Protein AF-A0A5N6E8D0-F1 (afdb_monomer_lite)

Foldseek 3Di:
DDPVVVVVVVVLVDAAAAADDDDPDWDADPQAQEEEEEFEAPPDDAQADDRHHYHPSVCVCVVVVNYTYHYDHDHCVVQVPPDDDVVRDPLVVLLVVVLVVQCVRQVPDPDLQRAYEYEYEDCRLSNLVNNLVVLCVDPRSSSNCCLARYKYWYWYDDPVDTDIDIDHSHDPPPPDD

Radius of gyration: 16.24 Å; chains: 1; bounding box: 40×32×50 Å

Sequence (177 aa):
MDLSVTKITRFLRRLRPRARNHLENPYNPESATIDFVFVHAERNAPWIAPYAQEPWPNKLPAVFPTARILIFEYNAEVEDKRGISEQTFDDHTHARELLDFLSVYRKSDAMNKRPITFICHGLGKLVCYMALTMSTQRRELYLHDLWSTSTITSYCRTSDSITTETWLFAPPVLRTS

Organism: NCBI:txid986946

InterPro domains:
  IPR052374 SERAC1 [PTHR48182] (12-140)

Structure (mmCIF, N/CA/C/O backbone):
data_AF-A0A5N6E8D0-F1
#
_entry.id   AF-A0A5N6E8D0-F1
#
loop_
_atom_site.group_PDB
_atom_site.id
_atom_site.type_symbol
_atom_site.label_atom_id
_atom_site.label_alt_id
_atom_site.label_comp_id
_atom_site.label_asym_id
_atom_site.label_entity_id
_atom_site.label_seq_id
_atom_site.pdbx_PDB_ins_code
_atom_site.Cartn_x
_atom_site.Cartn_y
_atom_site.Cartn_z
_atom_site.occupancy
_atom_site.B_iso_or_equiv
_atom_site.auth_seq_id
_atom_site.auth_comp_id
_atom_site.auth_asym_id
_atom_site.auth_atom_id
_atom_site.pdbx_PDB_model_num
ATOM 1 N N . MET A 1 1 ? -0.015 -18.960 8.598 1.00 39.72 1 MET A N 1
ATOM 2 C CA . MET A 1 1 ? -0.301 -18.739 7.163 1.00 39.72 1 MET A CA 1
ATOM 3 C C . MET A 1 1 ? -1.640 -18.041 7.056 1.00 39.72 1 MET A C 1
ATOM 5 O O . MET A 1 1 ? -2.627 -18.594 7.524 1.00 39.72 1 MET A O 1
ATOM 9 N N . ASP A 1 2 ? -1.658 -16.822 6.523 1.00 48.50 2 ASP A N 1
ATOM 10 C CA . ASP A 1 2 ? -2.880 -16.035 6.361 1.00 48.50 2 ASP A CA 1
ATOM 11 C C . ASP A 1 2 ? -3.749 -16.615 5.224 1.00 48.50 2 ASP A C 1
ATOM 13 O O . ASP A 1 2 ? -3.280 -16.910 4.116 1.00 48.50 2 ASP A O 1
ATOM 17 N N . LEU A 1 3 ? -5.033 -16.812 5.524 1.00 43.94 3 LEU A N 1
ATOM 18 C CA . LEU A 1 3 ? -6.058 -17.272 4.589 1.00 43.94 3 LEU A CA 1
ATOM 19 C C . LEU A 1 3 ? -6.237 -16.295 3.415 1.00 43.94 3 LEU A C 1
ATOM 21 O O . LEU A 1 3 ? -6.656 -16.732 2.342 1.00 43.94 3 LEU A O 1
ATOM 25 N N . SER A 1 4 ? -5.902 -15.011 3.592 1.00 54.81 4 SER A N 1
ATOM 26 C CA . SER A 1 4 ? -5.959 -13.984 2.546 1.00 54.81 4 SER A CA 1
ATOM 27 C C . SER A 1 4 ? -4.912 -14.236 1.450 1.00 54.81 4 SER A C 1
ATOM 29 O O . SER A 1 4 ? -5.267 -14.418 0.284 1.00 54.81 4 SER A O 1
ATOM 31 N N . VAL A 1 5 ? -3.644 -14.398 1.838 1.00 51.25 5 VAL A N 1
ATOM 32 C CA . VAL A 1 5 ? -2.500 -14.605 0.938 1.00 51.25 5 VAL A CA 1
ATOM 33 C C . VAL A 1 5 ? -2.674 -15.893 0.141 1.00 51.25 5 VAL A C 1
ATOM 35 O O . VAL A 1 5 ? -2.571 -15.897 -1.081 1.00 51.25 5 VAL A O 1
ATOM 38 N N . THR A 1 6 ? -3.061 -16.984 0.807 1.00 53.84 6 THR A N 1
ATOM 39 C CA . THR A 1 6 ? -3.253 -18.285 0.144 1.00 53.84 6 THR A CA 1
ATOM 40 C C . THR A 1 6 ? -4.412 -18.259 -0.862 1.00 53.84 6 THR A C 1
ATOM 42 O O . THR A 1 6 ? -4.349 -18.905 -1.913 1.00 53.84 6 THR A O 1
ATOM 45 N N . LYS A 1 7 ? -5.494 -17.524 -0.561 1.00 59.56 7 LYS A N 1
ATOM 46 C CA . LYS A 1 7 ? -6.620 -17.330 -1.489 1.00 59.56 7 LYS A CA 1
ATOM 47 C C . LYS A 1 7 ? -6.210 -16.493 -2.695 1.00 59.56 7 LYS A C 1
ATOM 49 O O . LYS A 1 7 ? -6.568 -16.875 -3.807 1.00 59.56 7 LYS A O 1
ATOM 54 N N . ILE A 1 8 ? -5.426 -15.434 -2.484 1.00 50.69 8 ILE A N 1
ATOM 55 C CA . ILE A 1 8 ? -4.856 -14.612 -3.555 1.00 50.69 8 ILE A CA 1
ATOM 56 C C . ILE A 1 8 ? -4.014 -15.506 -4.463 1.00 50.69 8 ILE A C 1
ATOM 58 O O . ILE A 1 8 ? -4.392 -15.694 -5.615 1.00 50.69 8 ILE A O 1
ATOM 62 N N . THR A 1 9 ? -2.987 -16.188 -3.947 1.00 50.28 9 THR A N 1
ATOM 63 C CA . THR A 1 9 ? -2.103 -17.058 -4.748 1.00 50.28 9 THR A CA 1
ATOM 64 C C . THR A 1 9 ? -2.874 -18.120 -5.541 1.00 50.28 9 THR A C 1
ATOM 66 O O . THR A 1 9 ? -2.567 -18.393 -6.702 1.00 50.28 9 THR A O 1
ATOM 69 N N . ARG A 1 10 ? -3.920 -18.711 -4.947 1.00 55.44 10 ARG A N 1
ATOM 70 C CA . ARG A 1 10 ? -4.757 -19.723 -5.612 1.00 55.44 10 ARG A CA 1
ATOM 71 C C . ARG A 1 10 ? -5.665 -19.125 -6.695 1.00 55.44 10 ARG A C 1
ATOM 73 O O . ARG A 1 10 ? -5.897 -19.785 -7.707 1.00 55.44 10 ARG A O 1
ATOM 80 N N . PHE A 1 11 ? -6.155 -17.901 -6.505 1.00 52.69 11 PHE A N 1
ATOM 81 C CA . PHE A 1 11 ? -6.890 -17.140 -7.518 1.00 52.69 11 PHE A CA 1
ATOM 82 C C . PHE A 1 11 ? -5.988 -16.768 -8.706 1.00 52.69 11 PHE A C 1
ATOM 84 O O . PHE A 1 11 ? -6.391 -16.963 -9.854 1.00 52.69 11 PHE A O 1
ATOM 91 N N . LEU A 1 12 ? -4.735 -16.366 -8.446 1.00 50.75 12 LEU A N 1
ATOM 92 C CA . LEU A 1 12 ? -3.757 -16.008 -9.486 1.00 50.75 12 LEU A CA 1
ATOM 93 C C . LEU A 1 12 ? -3.510 -17.143 -10.496 1.00 50.75 12 LEU A C 1
ATOM 95 O O . LEU A 1 12 ? -3.319 -16.883 -11.681 1.00 50.75 12 LEU A O 1
ATOM 99 N N . ARG A 1 13 ? -3.580 -18.413 -10.066 1.00 49.91 13 ARG A N 1
ATOM 100 C CA . ARG A 1 13 ? -3.360 -19.589 -10.935 1.00 49.91 13 ARG A CA 1
ATOM 101 C C . ARG A 1 13 ? -4.458 -19.860 -11.974 1.00 49.91 13 ARG A C 1
ATOM 103 O O . ARG A 1 13 ? -4.271 -20.757 -12.792 1.00 49.91 13 ARG A O 1
ATOM 110 N N . ARG A 1 14 ? -5.614 -19.182 -11.928 1.00 49.38 14 ARG A N 1
ATOM 111 C CA . ARG A 1 14 ? -6.826 -19.592 -12.675 1.00 49.38 14 ARG A CA 1
ATOM 112 C C . ARG A 1 14 ? -7.225 -18.701 -13.865 1.00 49.38 14 ARG A C 1
ATOM 114 O O . ARG A 1 14 ? -8.228 -19.002 -14.507 1.00 49.38 14 ARG A O 1
ATOM 121 N N . LEU A 1 15 ? -6.498 -17.632 -14.190 1.00 44.78 15 LEU A N 1
ATOM 122 C CA . LEU A 1 15 ? -6.951 -16.619 -15.166 1.00 44.78 15 LEU A CA 1
ATOM 123 C C . LEU A 1 15 ? -6.484 -16.906 -16.626 1.00 44.78 15 LEU A C 1
ATOM 125 O O . LEU A 1 15 ? -5.350 -17.322 -16.834 1.00 44.78 15 LEU A O 1
ATOM 129 N N . ARG A 1 16 ? -7.375 -16.700 -17.626 1.00 33.69 16 ARG A N 1
ATOM 130 C CA . ARG A 1 16 ? -7.225 -16.907 -19.108 1.00 33.69 16 ARG A CA 1
ATOM 131 C C . ARG A 1 16 ? -7.531 -15.607 -19.940 1.00 33.69 16 ARG A C 1
ATOM 133 O O . ARG A 1 16 ? -8.109 -14.709 -19.323 1.00 33.69 16 ARG A O 1
ATOM 140 N N . PRO A 1 17 ? -7.194 -15.481 -21.275 1.00 27.56 17 PRO A N 1
ATOM 141 C CA . PRO A 1 17 ? -6.825 -14.206 -21.991 1.00 27.56 17 PRO A CA 1
ATOM 142 C C . PRO A 1 17 ? -7.805 -13.574 -23.027 1.00 27.56 17 PRO A C 1
ATOM 144 O O . PRO A 1 17 ? -8.443 -14.334 -23.747 1.00 27.56 17 PRO A O 1
ATOM 147 N N . ARG A 1 18 ? -7.867 -12.210 -23.094 1.00 30.78 18 ARG A N 1
ATOM 148 C CA . ARG A 1 18 ? -8.437 -11.218 -24.087 1.00 30.78 18 ARG A CA 1
ATOM 149 C C . ARG A 1 18 ? -8.543 -9.720 -23.607 1.00 30.78 18 ARG A C 1
ATOM 151 O O . ARG A 1 18 ? -9.227 -9.416 -22.658 1.00 30.78 18 ARG A O 1
ATOM 158 N N . ALA A 1 19 ? -7.938 -8.784 -24.333 1.00 30.45 19 ALA A N 1
ATOM 159 C CA . ALA A 1 19 ? -7.541 -7.392 -24.004 1.00 30.45 19 ALA A CA 1
ATOM 160 C C . ALA A 1 19 ? -8.446 -6.312 -23.307 1.00 30.45 19 ALA A C 1
ATOM 162 O O . ALA A 1 19 ? -9.647 -6.240 -23.534 1.00 30.45 19 ALA A O 1
ATOM 163 N N . ARG A 1 20 ? -7.693 -5.352 -22.700 1.00 32.94 20 ARG A N 1
ATOM 164 C CA . ARG A 1 20 ? -7.770 -3.855 -22.575 1.00 32.94 20 ARG A CA 1
ATOM 165 C C . ARG A 1 20 ? -8.835 -3.175 -21.686 1.00 32.94 20 ARG A C 1
ATOM 167 O O . ARG A 1 20 ? -10.015 -3.277 -21.968 1.00 32.94 20 ARG A O 1
ATOM 174 N N . ASN A 1 21 ? -8.357 -2.383 -20.702 1.00 35.28 21 ASN A N 1
ATOM 175 C CA . ASN A 1 21 ? -8.737 -0.977 -20.406 1.00 35.28 21 ASN A CA 1
ATOM 176 C C . ASN A 1 21 ? -7.910 -0.401 -19.230 1.00 35.28 21 ASN A C 1
ATOM 178 O O . ASN A 1 21 ? -7.677 -1.110 -18.258 1.00 35.28 21 ASN A O 1
ATOM 182 N N . HIS A 1 22 ? -7.486 0.868 -19.316 1.00 38.50 22 HIS A N 1
ATOM 183 C CA . HIS A 1 22 ? -7.033 1.679 -18.170 1.00 38.50 22 HIS A CA 1
ATOM 184 C C . HIS A 1 22 ? -8.246 1.895 -17.247 1.00 38.50 22 HIS A C 1
ATOM 186 O O . HIS A 1 22 ? -9.336 2.179 -17.741 1.00 38.50 22 HIS A O 1
ATOM 192 N N . LEU A 1 23 ? -8.105 1.714 -15.933 1.00 49.22 23 LEU A N 1
ATOM 193 C CA . LEU A 1 23 ? -9.205 1.951 -14.993 1.00 49.22 23 LEU A CA 1
ATOM 194 C C . LEU A 1 23 ? -9.312 3.444 -14.673 1.00 49.22 23 LEU A C 1
ATOM 196 O O . LEU A 1 23 ? -8.484 3.969 -13.940 1.00 49.22 23 LEU A O 1
ATOM 200 N N . GLU A 1 24 ? -10.349 4.104 -15.186 1.00 46.38 24 GLU A N 1
ATOM 201 C CA . GLU A 1 24 ? -10.628 5.530 -14.942 1.00 46.38 24 GLU A CA 1
ATOM 202 C C . GLU A 1 24 ? -11.269 5.834 -13.573 1.00 46.38 24 GLU A C 1
ATOM 204 O O . GLU A 1 24 ? -11.608 6.980 -13.297 1.00 46.38 24 GLU A O 1
ATOM 209 N N . ASN A 1 25 ? -11.438 4.859 -12.673 1.00 55.31 25 ASN A N 1
ATOM 210 C CA . ASN A 1 25 ? -11.911 5.155 -11.317 1.00 55.31 25 ASN A CA 1
ATOM 211 C C . ASN A 1 25 ? -11.501 4.049 -10.327 1.00 55.31 25 ASN A C 1
ATOM 213 O O . ASN A 1 25 ? -11.783 2.875 -10.600 1.00 55.31 25 ASN A O 1
ATOM 217 N N . PRO A 1 26 ? -10.856 4.364 -9.186 1.00 67.94 26 PRO A N 1
ATOM 218 C CA . PRO A 1 26 ? -10.601 3.374 -8.145 1.00 67.94 26 PRO A CA 1
ATOM 219 C C . PRO A 1 26 ? -11.914 2.786 -7.613 1.00 67.94 26 PRO A C 1
ATOM 221 O O . PRO A 1 26 ? -12.861 3.507 -7.297 1.00 67.94 26 PRO A O 1
ATOM 224 N N . TYR A 1 27 ? -11.975 1.460 -7.480 1.00 81.81 27 TYR A N 1
ATOM 225 C CA . TYR A 1 27 ? -13.124 0.795 -6.866 1.00 81.81 27 TYR A CA 1
ATOM 226 C C . TYR A 1 27 ? -13.082 1.028 -5.352 1.00 81.81 27 TYR A C 1
ATOM 228 O O . TYR A 1 27 ? -12.202 0.509 -4.670 1.00 81.81 27 TYR A O 1
ATOM 236 N N . ASN A 1 28 ? -14.006 1.828 -4.820 1.00 82.88 28 ASN A N 1
ATOM 237 C CA . ASN A 1 28 ? -14.008 2.259 -3.420 1.00 82.88 28 ASN A CA 1
ATOM 238 C C . ASN A 1 28 ? -15.403 2.094 -2.786 1.00 82.88 28 ASN A C 1
ATOM 240 O O . ASN A 1 28 ? -16.182 3.048 -2.776 1.00 82.88 28 ASN A O 1
ATOM 244 N N . PRO A 1 29 ? -15.756 0.89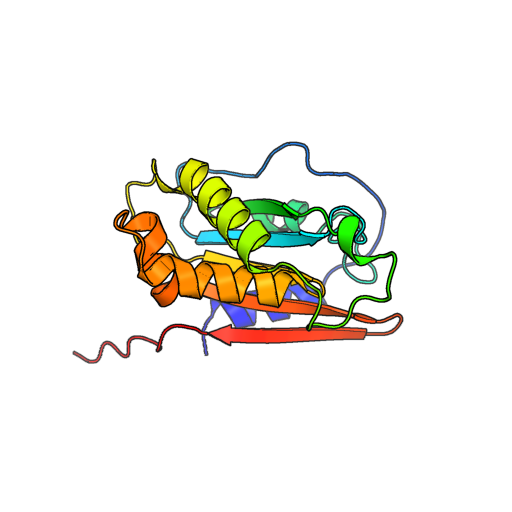5 -2.292 1.00 84.25 29 PRO A N 1
ATOM 245 C CA . PRO A 1 29 ? -17.025 0.685 -1.602 1.00 84.25 29 PRO A CA 1
ATOM 246 C C . PRO A 1 29 ? -17.005 1.321 -0.201 1.00 84.25 29 PRO A C 1
ATOM 248 O O . PRO A 1 29 ? -16.010 1.220 0.512 1.00 84.25 29 PRO A O 1
ATOM 251 N N . GLU A 1 30 ? -18.124 1.898 0.248 1.00 81.25 30 GLU A N 1
ATOM 252 C CA . GLU A 1 30 ? -18.245 2.468 1.608 1.00 81.25 30 GLU A CA 1
ATOM 253 C C . GLU A 1 30 ? -17.975 1.427 2.707 1.00 81.25 30 GLU A C 1
ATOM 255 O O . GLU A 1 30 ? -17.392 1.723 3.748 1.00 81.25 30 GLU A O 1
ATOM 260 N N . SER A 1 31 ? -18.340 0.171 2.446 1.00 83.50 31 SER A N 1
ATOM 261 C CA . SER A 1 31 ? -18.117 -0.967 3.337 1.00 83.50 31 SER A CA 1
ATOM 262 C C . SER A 1 31 ? -16.723 -1.591 3.185 1.00 83.50 31 SER A C 1
ATOM 264 O O . SER A 1 31 ? -16.568 -2.795 3.407 1.00 83.50 31 SER A O 1
ATOM 266 N N . ALA A 1 32 ? -15.716 -0.831 2.741 1.00 87.56 32 ALA A N 1
ATOM 267 C CA . ALA A 1 32 ? -14.382 -1.367 2.507 1.00 87.56 32 ALA A CA 1
ATOM 268 C C . ALA A 1 32 ? -13.759 -1.940 3.796 1.00 87.56 32 ALA A C 1
ATOM 270 O O . ALA A 1 32 ? -13.686 -1.280 4.837 1.00 87.56 32 ALA A O 1
ATOM 271 N N . THR A 1 33 ? -13.262 -3.175 3.717 1.00 89.94 33 THR A N 1
ATOM 272 C CA . THR A 1 33 ? -12.629 -3.907 4.829 1.00 89.94 33 THR A CA 1
ATOM 273 C C . THR A 1 33 ? -11.133 -4.134 4.625 1.00 89.94 33 THR A C 1
ATOM 275 O O . THR A 1 33 ? -10.444 -4.505 5.571 1.00 89.94 33 THR A O 1
ATOM 278 N N . ILE A 1 34 ? -10.624 -3.933 3.409 1.00 90.12 34 ILE A N 1
ATOM 279 C CA . ILE A 1 34 ? -9.209 -4.067 3.0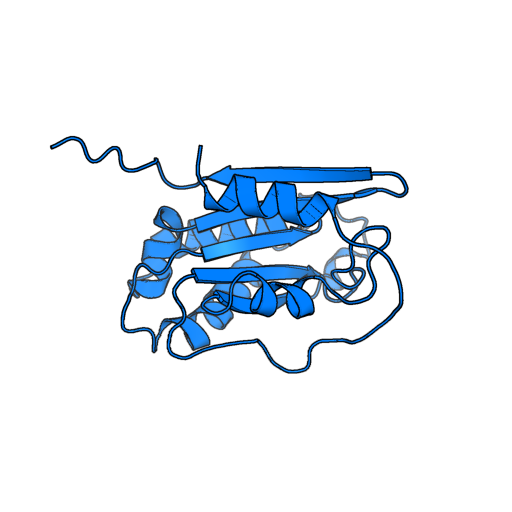42 1.00 90.12 34 ILE A CA 1
ATOM 280 C C . ILE A 1 34 ? -8.894 -3.138 1.868 1.00 90.12 34 ILE A C 1
ATOM 282 O O . ILE A 1 34 ? -9.749 -2.938 1.007 1.00 90.12 34 ILE A O 1
ATOM 286 N N . ASP A 1 35 ? -7.675 -2.607 1.826 1.00 91.50 35 ASP A N 1
ATOM 287 C CA . ASP A 1 35 ? -7.162 -1.854 0.682 1.00 91.50 35 ASP A CA 1
ATOM 288 C C . ASP A 1 35 ? -6.181 -2.710 -0.130 1.00 91.50 35 ASP A C 1
ATOM 290 O O . ASP A 1 35 ? -5.211 -3.239 0.415 1.00 91.50 35 ASP A O 1
ATOM 294 N N . PHE A 1 36 ? -6.391 -2.808 -1.440 1.00 91.88 36 PHE A N 1
ATOM 295 C CA . PHE A 1 36 ? -5.386 -3.250 -2.404 1.00 91.88 36 PHE A CA 1
ATOM 296 C C . PHE A 1 36 ? -4.854 -2.032 -3.147 1.00 91.88 36 PHE A C 1
ATOM 298 O O . PHE A 1 36 ? -5.616 -1.332 -3.812 1.00 91.88 36 PHE A O 1
ATOM 305 N N . VAL A 1 37 ? -3.551 -1.783 -3.036 1.00 91.62 37 VAL A N 1
ATOM 306 C CA . VAL A 1 37 ? -2.906 -0.617 -3.647 1.00 91.62 37 VAL A CA 1
ATOM 307 C C . VAL A 1 37 ? -1.861 -1.088 -4.636 1.00 91.62 37 VAL A C 1
ATOM 309 O O . VAL A 1 37 ? -0.831 -1.647 -4.267 1.00 91.62 37 VAL A O 1
ATOM 312 N N . PHE A 1 38 ? -2.150 -0.883 -5.909 1.00 89.88 38 PHE A N 1
ATOM 313 C CA . PHE A 1 38 ? -1.258 -1.205 -7.005 1.00 89.88 38 PHE A CA 1
ATOM 314 C C . PHE A 1 38 ? -0.259 -0.067 -7.199 1.00 89.88 38 PHE A C 1
ATOM 316 O O . PHE A 1 38 ? -0.676 1.073 -7.361 1.00 89.88 38 PHE A O 1
ATOM 323 N N . VAL A 1 39 ? 1.041 -0.364 -7.174 1.00 88.62 39 VAL A N 1
ATOM 324 C CA . VAL A 1 39 ? 2.118 0.640 -7.232 1.00 88.62 39 VAL A CA 1
ATOM 325 C C . VAL A 1 39 ? 3.085 0.328 -8.372 1.00 88.62 39 VAL A C 1
ATOM 327 O O . VAL A 1 39 ? 3.764 -0.705 -8.351 1.00 88.62 39 VAL A O 1
ATOM 330 N N . HIS A 1 40 ? 3.159 1.201 -9.377 1.00 84.38 40 HIS A N 1
ATOM 331 C CA . HIS A 1 40 ? 4.076 1.043 -10.511 1.00 84.38 40 HIS A CA 1
ATOM 332 C C . HIS A 1 40 ? 4.477 2.374 -11.143 1.00 84.38 40 HIS A C 1
ATOM 334 O O . HIS A 1 40 ? 3.800 3.379 -10.982 1.00 84.38 40 HIS A O 1
ATOM 340 N N . ALA A 1 41 ? 5.567 2.357 -11.909 1.00 79.69 41 ALA A N 1
ATOM 341 C CA . ALA A 1 41 ? 5.908 3.475 -12.775 1.00 79.69 41 ALA A CA 1
ATOM 342 C C . ALA A 1 41 ? 4.867 3.643 -13.899 1.00 79.69 41 ALA A C 1
ATOM 344 O O . ALA A 1 41 ? 4.417 2.640 -14.463 1.00 79.69 41 ALA A O 1
ATOM 345 N N . GLU A 1 42 ? 4.556 4.883 -14.277 1.00 70.75 42 GLU A N 1
ATOM 346 C CA . GLU A 1 42 ? 3.582 5.255 -15.326 1.00 70.75 42 GLU A CA 1
ATOM 347 C C . GLU A 1 42 ? 3.838 4.546 -16.672 1.00 70.75 42 GLU A C 1
ATOM 349 O O . GLU A 1 42 ? 2.918 4.159 -17.385 1.00 70.75 42 GLU A O 1
ATOM 354 N N . ARG A 1 43 ? 5.109 4.284 -16.998 1.00 66.56 43 ARG A N 1
ATOM 355 C CA . ARG A 1 43 ? 5.523 3.615 -18.246 1.00 66.56 43 ARG A CA 1
ATOM 356 C C . ARG A 1 43 ? 5.521 2.084 -18.184 1.00 66.56 43 ARG A C 1
ATOM 358 O O . ARG A 1 43 ? 5.835 1.432 -19.182 1.00 66.56 43 ARG A O 1
ATOM 365 N N . ASN A 1 44 ? 5.219 1.487 -17.032 1.00 64.25 44 ASN A N 1
ATOM 366 C CA . ASN A 1 44 ? 5.156 0.033 -16.926 1.00 64.25 44 ASN A CA 1
ATOM 367 C C . ASN A 1 44 ? 3.933 -0.521 -17.657 1.00 64.25 44 ASN A C 1
ATOM 369 O O . ASN A 1 44 ? 2.899 0.129 -17.788 1.00 64.25 44 ASN A O 1
ATOM 373 N N . ALA A 1 45 ? 4.052 -1.772 -18.108 1.00 62.00 45 ALA A N 1
ATOM 374 C CA . A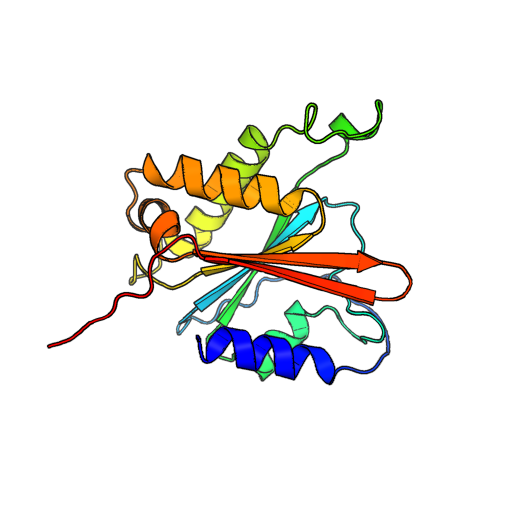LA A 1 45 ? 2.926 -2.483 -18.689 1.00 62.00 45 ALA A CA 1
ATOM 375 C C . ALA A 1 45 ? 1.726 -2.473 -17.718 1.00 62.00 45 ALA A C 1
ATOM 377 O O . ALA A 1 45 ? 1.924 -2.619 -16.508 1.00 62.00 45 ALA A O 1
ATOM 378 N N . PRO A 1 46 ? 0.487 -2.359 -18.233 1.00 64.94 46 PRO A N 1
ATOM 379 C CA . PRO A 1 46 ? -0.710 -2.412 -17.400 1.00 64.94 46 PRO A CA 1
ATOM 380 C C . PRO A 1 46 ? -0.732 -3.711 -16.588 1.00 64.94 46 PRO A C 1
ATOM 382 O O . PRO A 1 46 ? -0.177 -4.718 -17.036 1.00 64.94 46 PRO A O 1
ATOM 385 N N . TRP A 1 47 ? -1.406 -3.703 -15.431 1.00 71.44 47 TRP A N 1
ATOM 386 C CA . TRP A 1 47 ? -1.533 -4.816 -14.470 1.00 71.44 47 TRP A CA 1
ATOM 387 C C . TRP A 1 47 ? -2.226 -6.070 -15.022 1.00 71.44 47 TRP A C 1
ATOM 389 O O . TRP A 1 47 ? -3.227 -6.536 -14.493 1.00 71.44 47 TRP A O 1
ATOM 399 N N . ILE A 1 48 ? -1.723 -6.639 -16.105 1.00 65.38 48 ILE A N 1
ATOM 400 C CA . ILE A 1 48 ? -2.286 -7.778 -16.811 1.00 65.38 48 ILE A CA 1
ATOM 401 C C . ILE A 1 48 ? -1.366 -8.968 -16.537 1.00 65.38 48 ILE A C 1
ATOM 403 O O . ILE A 1 48 ? -0.189 -8.960 -16.918 1.00 65.38 48 ILE A O 1
ATOM 407 N N . ALA A 1 49 ? -1.889 -10.019 -15.897 1.00 57.72 49 ALA A N 1
ATOM 408 C CA . ALA A 1 49 ? -1.142 -11.275 -15.812 1.00 57.72 49 ALA A CA 1
ATOM 409 C C . ALA A 1 49 ? -0.759 -11.813 -17.188 1.00 57.72 49 ALA A C 1
ATOM 411 O O . ALA A 1 49 ? -1.488 -11.606 -18.164 1.00 57.72 49 ALA A O 1
ATOM 412 N N . PRO A 1 50 ? 0.304 -12.632 -17.252 1.00 49.31 50 PRO A N 1
ATOM 413 C CA . PRO A 1 50 ? 0.435 -13.647 -18.280 1.00 49.31 50 PRO A CA 1
ATOM 414 C C . PRO A 1 50 ? -0.911 -14.315 -18.549 1.00 49.31 50 PRO A C 1
ATOM 416 O O . PRO A 1 50 ? -1.567 -14.830 -17.644 1.00 49.31 50 PRO A O 1
ATOM 419 N N . TYR A 1 51 ? -1.327 -14.258 -19.811 1.00 56.75 51 TYR A N 1
ATOM 420 C CA . TYR A 1 51 ? -2.571 -14.852 -20.282 1.00 56.75 51 TYR A CA 1
ATOM 421 C C . TYR A 1 51 ? -3.850 -14.269 -19.659 1.00 56.75 51 TYR A C 1
ATOM 423 O O . TYR A 1 51 ? -4.879 -14.923 -19.744 1.00 56.75 51 TYR A O 1
ATOM 431 N N . ALA A 1 52 ? -3.852 -13.070 -19.067 1.00 57.41 52 ALA A N 1
ATOM 432 C CA . ALA A 1 52 ? -5.085 -12.409 -18.631 1.00 57.41 52 ALA A CA 1
ATOM 433 C C . ALA A 1 52 ? -5.687 -11.488 -19.701 1.00 57.41 52 ALA A C 1
ATOM 435 O O . ALA A 1 52 ? -5.016 -10.987 -20.599 1.00 57.41 52 ALA A O 1
ATOM 436 N N . GLN A 1 53 ? -7.008 -11.335 -19.602 1.00 63.41 53 GLN A N 1
ATOM 437 C CA . GLN A 1 53 ? -7.853 -10.526 -20.478 1.00 63.41 53 GLN A CA 1
ATOM 438 C C . GLN A 1 53 ? -7.759 -9.037 -20.164 1.00 63.41 53 GLN A C 1
ATOM 440 O O . GLN A 1 53 ? -7.323 -8.198 -20.953 1.00 63.41 53 GLN A O 1
ATOM 445 N N . GLU A 1 54 ? -8.131 -8.764 -18.934 1.00 62.75 54 GLU A N 1
ATOM 446 C CA . GLU A 1 54 ? -8.287 -7.447 -18.377 1.00 62.75 54 GLU A CA 1
ATOM 447 C C . GLU A 1 54 ? -7.244 -7.299 -17.277 1.00 62.75 54 GLU A C 1
ATOM 449 O O . GLU A 1 54 ? -6.767 -8.312 -16.731 1.00 62.75 54 GLU A O 1
ATOM 454 N N . PRO A 1 55 ? -6.905 -6.057 -16.920 1.00 71.38 55 PRO A N 1
ATOM 455 C CA . PRO A 1 55 ? -6.086 -5.810 -15.756 1.00 71.38 55 PRO A CA 1
ATOM 456 C C . PRO A 1 55 ? -6.677 -6.474 -14.509 1.00 71.38 55 PRO A C 1
ATOM 458 O O . PRO A 1 55 ? -7.888 -6.499 -14.287 1.00 71.38 55 PRO A O 1
ATOM 461 N N . TRP A 1 56 ? -5.799 -7.018 -13.677 1.00 72.44 56 TRP A N 1
ATOM 462 C CA . TRP A 1 56 ? -6.111 -7.615 -12.386 1.00 72.44 56 TRP A CA 1
ATOM 463 C C . TRP A 1 56 ? -6.995 -6.756 -11.492 1.00 72.44 56 TRP A C 1
ATOM 465 O O . TRP A 1 56 ? -7.920 -7.327 -10.903 1.00 72.44 56 TRP A O 1
ATOM 475 N N . PRO A 1 57 ? -6.785 -5.429 -11.397 1.00 81.31 57 PRO A N 1
ATOM 476 C CA . PRO A 1 57 ? -7.604 -4.627 -10.511 1.00 81.31 57 PRO A CA 1
ATOM 477 C C . PRO A 1 57 ? -9.095 -4.657 -10.908 1.00 81.31 57 PRO A C 1
ATOM 479 O O . PRO A 1 57 ? -9.940 -4.606 -10.025 1.00 81.31 57 PRO A O 1
ATOM 482 N N . ASN A 1 58 ? -9.449 -4.890 -12.181 1.00 80.88 58 ASN A N 1
ATOM 483 C CA . ASN A 1 58 ? -10.849 -4.995 -12.631 1.00 80.88 58 ASN A CA 1
ATOM 484 C C . ASN A 1 58 ? -11.548 -6.262 -12.113 1.00 80.88 58 ASN A C 1
ATOM 486 O O . ASN A 1 58 ? -12.769 -6.295 -11.989 1.00 80.88 58 ASN A O 1
ATOM 490 N N . LYS A 1 59 ? -10.788 -7.329 -11.839 1.00 80.56 59 LYS A N 1
ATOM 491 C CA . LYS A 1 59 ? -11.334 -8.642 -11.449 1.00 80.56 59 LYS A CA 1
ATOM 492 C C . LYS A 1 59 ? -11.409 -8.840 -9.945 1.00 80.56 59 LYS A C 1
ATOM 494 O O . LYS A 1 59 ? -12.162 -9.691 -9.476 1.00 80.56 59 LYS A O 1
ATOM 499 N N . LEU A 1 60 ? -10.625 -8.076 -9.193 1.00 80.25 60 LEU A N 1
ATOM 500 C CA . LEU A 1 60 ? -10.587 -8.166 -7.741 1.00 80.25 60 LEU A CA 1
ATOM 501 C C . LEU A 1 60 ? -11.936 -7.875 -7.061 1.00 80.25 60 LEU A C 1
ATOM 503 O O . LEU A 1 60 ? -12.237 -8.625 -6.136 1.00 80.25 60 LEU A O 1
ATOM 507 N N . PRO A 1 61 ? -12.789 -6.926 -7.505 1.00 85.69 61 PRO A N 1
ATOM 508 C CA . PRO A 1 61 ? -14.088 -6.689 -6.870 1.00 85.69 61 PRO A CA 1
ATOM 509 C C . PRO A 1 61 ? -14.993 -7.924 -6.862 1.00 85.69 61 PRO A C 1
ATOM 511 O O . PRO A 1 61 ? -15.704 -8.170 -5.896 1.00 85.69 61 PRO A O 1
ATOM 514 N N . ALA A 1 62 ? -14.934 -8.755 -7.908 1.00 84.44 62 ALA A N 1
ATOM 515 C CA . ALA A 1 62 ? -15.738 -9.975 -7.987 1.00 84.44 62 ALA A CA 1
ATOM 516 C C . ALA A 1 62 ? -15.312 -11.045 -6.963 1.00 84.44 62 ALA A C 1
ATOM 518 O O . ALA A 1 62 ? -16.100 -11.921 -6.611 1.00 84.44 62 ALA A O 1
ATOM 519 N N . VAL A 1 63 ? -14.063 -10.995 -6.492 1.00 84.50 63 VAL A N 1
ATOM 520 C CA . VAL A 1 63 ? -13.499 -11.945 -5.517 1.00 84.50 63 VAL A CA 1
ATOM 521 C C . VAL A 1 63 ? -13.513 -11.368 -4.105 1.00 84.50 63 VAL A C 1
ATOM 523 O O . VAL A 1 63 ? -13.752 -12.086 -3.135 1.00 84.50 63 VAL A O 1
ATOM 526 N N . PHE A 1 64 ? -13.253 -10.068 -4.003 1.00 86.31 64 PHE A N 1
ATOM 527 C CA . PHE A 1 64 ? -13.179 -9.286 -2.781 1.00 86.31 64 PHE A CA 1
ATOM 528 C C . PHE A 1 64 ? -14.139 -8.093 -2.903 1.00 86.31 64 PHE A C 1
ATOM 530 O O . PHE A 1 64 ? -13.700 -6.965 -3.123 1.00 86.31 64 PHE A O 1
ATOM 537 N N . PRO A 1 65 ? -15.455 -8.319 -2.759 1.00 87.88 65 PRO A N 1
ATOM 538 C CA . PRO A 1 65 ? -16.467 -7.278 -2.965 1.00 87.88 65 PRO A CA 1
ATOM 539 C C . PRO A 1 65 ? -16.388 -6.143 -1.939 1.00 87.88 65 PRO A C 1
ATOM 541 O O . PRO A 1 65 ? -16.909 -5.060 -2.164 1.00 87.88 65 PRO A O 1
ATOM 544 N N . THR A 1 66 ? -15.723 -6.371 -0.808 1.00 89.81 66 THR A N 1
ATOM 545 C CA . THR A 1 66 ? -15.474 -5.357 0.222 1.00 89.81 66 THR A CA 1
ATOM 546 C C . THR A 1 66 ? -14.052 -4.801 0.162 1.00 89.81 66 THR A C 1
ATOM 548 O O . THR A 1 66 ? -13.599 -4.177 1.118 1.00 89.81 66 THR A O 1
ATOM 551 N N . ALA A 1 67 ? -13.298 -5.048 -0.910 1.00 89.88 67 ALA A N 1
ATOM 552 C CA . ALA A 1 67 ? -11.981 -4.448 -1.065 1.00 89.88 67 ALA A CA 1
ATOM 553 C C . ALA A 1 67 ? -12.082 -3.078 -1.728 1.00 89.88 67 ALA A C 1
ATOM 555 O O . ALA A 1 67 ? -12.774 -2.920 -2.729 1.00 89.88 67 ALA A O 1
ATOM 556 N N . ARG A 1 68 ? -11.323 -2.113 -1.217 1.00 91.38 68 ARG A N 1
ATOM 557 C CA . ARG A 1 68 ? -10.983 -0.905 -1.962 1.00 91.38 68 ARG A CA 1
ATOM 558 C C . ARG A 1 68 ? -9.771 -1.192 -2.835 1.00 91.38 68 ARG A C 1
ATOM 560 O O . ARG A 1 68 ? -8.821 -1.827 -2.387 1.00 91.38 68 ARG A O 1
ATOM 567 N N . ILE A 1 69 ? -9.800 -0.728 -4.074 1.00 90.69 69 ILE A N 1
ATOM 568 C CA . ILE A 1 69 ? -8.755 -0.946 -5.065 1.00 90.69 69 ILE A CA 1
ATOM 569 C C . ILE A 1 69 ? -8.280 0.408 -5.552 1.00 90.69 69 ILE A C 1
ATOM 571 O O . ILE A 1 69 ? -9.033 1.148 -6.185 1.00 90.69 69 ILE A O 1
ATOM 575 N N . LEU A 1 70 ? -7.021 0.703 -5.259 1.00 89.81 70 LEU A N 1
ATOM 576 C CA . LEU A 1 70 ? -6.347 1.932 -5.637 1.00 89.81 70 LEU A CA 1
ATOM 577 C C . LEU A 1 70 ? -5.191 1.606 -6.579 1.00 89.81 70 LEU A C 1
ATOM 579 O O . LEU A 1 70 ? -4.534 0.574 -6.433 1.00 89.81 70 LEU A O 1
ATOM 583 N N . ILE A 1 71 ? -4.934 2.500 -7.526 1.00 88.06 71 ILE A N 1
ATOM 584 C CA . ILE A 1 71 ? -3.782 2.429 -8.422 1.00 88.06 71 ILE A CA 1
ATOM 585 C C . ILE A 1 71 ? -3.008 3.727 -8.228 1.00 88.06 71 ILE A C 1
ATOM 587 O O . ILE A 1 71 ? -3.579 4.808 -8.346 1.00 88.06 71 ILE A O 1
ATOM 591 N N . PHE A 1 72 ? -1.738 3.596 -7.870 1.00 88.12 72 PHE A N 1
ATOM 592 C CA . PHE A 1 72 ? -0.798 4.689 -7.716 1.00 88.12 72 PHE A CA 1
ATOM 593 C C . PHE A 1 72 ? 0.319 4.525 -8.746 1.00 88.12 72 PHE A C 1
ATOM 595 O O . PHE A 1 72 ? 1.031 3.512 -8.769 1.00 88.12 72 PHE A O 1
ATOM 602 N N . GLU A 1 73 ? 0.448 5.541 -9.587 1.00 86.06 73 GLU A N 1
ATOM 603 C CA . GLU A 1 73 ? 1.445 5.630 -10.642 1.00 86.06 73 GLU A CA 1
ATOM 604 C C . GLU A 1 73 ? 2.457 6.712 -10.275 1.00 86.06 73 GLU A C 1
ATOM 606 O O . GLU A 1 73 ? 2.073 7.806 -9.868 1.00 86.06 73 GLU A O 1
ATOM 611 N N . TYR A 1 74 ? 3.747 6.400 -10.400 1.00 82.06 74 TYR A N 1
ATOM 612 C CA . TYR A 1 74 ? 4.822 7.369 -10.187 1.00 82.06 74 TYR A CA 1
ATOM 613 C C . TYR A 1 74 ? 5.623 7.592 -11.472 1.00 82.06 74 TYR A C 1
ATOM 615 O O . TYR A 1 74 ? 5.785 6.686 -12.298 1.00 82.06 74 TYR A O 1
ATOM 623 N N . ASN A 1 75 ? 6.128 8.811 -11.651 1.00 77.88 75 ASN A N 1
ATOM 624 C CA . ASN A 1 75 ? 6.906 9.162 -12.830 1.00 77.88 75 ASN A CA 1
ATOM 625 C C . ASN A 1 75 ? 8.372 8.724 -12.666 1.00 77.88 75 ASN A C 1
ATOM 627 O O . ASN A 1 75 ? 9.097 9.292 -11.859 1.00 77.88 75 ASN A O 1
ATOM 631 N N . ALA A 1 76 ? 8.814 7.761 -13.479 1.00 68.00 76 ALA A N 1
ATOM 632 C CA . ALA A 1 76 ? 10.201 7.281 -13.513 1.00 68.00 76 ALA A CA 1
ATOM 633 C C . ALA A 1 76 ? 11.078 7.963 -14.600 1.00 68.00 76 ALA A C 1
ATOM 635 O O . ALA A 1 76 ? 12.215 7.558 -14.839 1.00 68.00 76 ALA A O 1
ATOM 636 N N . GLU A 1 77 ? 10.578 8.983 -15.314 1.00 55.75 77 GLU A N 1
ATOM 637 C CA . GLU A 1 77 ? 11.245 9.599 -16.481 1.00 55.75 77 GLU A CA 1
ATOM 638 C C . GLU A 1 77 ? 12.578 10.292 -16.175 1.00 55.75 77 GLU A C 1
ATOM 640 O O . GLU A 1 77 ? 13.427 10.407 -17.064 1.00 55.75 77 GLU A O 1
ATOM 645 N N . VAL A 1 78 ? 12.795 10.757 -14.943 1.00 49.44 78 VAL A N 1
ATOM 646 C CA . VAL A 1 78 ? 14.062 11.410 -14.560 1.00 49.44 78 VAL A CA 1
ATOM 647 C C . VAL A 1 78 ? 15.211 10.391 -14.463 1.00 49.44 78 VAL A C 1
ATOM 649 O O . VAL A 1 78 ? 16.385 10.757 -14.519 1.00 49.44 78 VAL A O 1
ATOM 652 N N . GLU A 1 79 ? 14.887 9.102 -14.420 1.00 48.78 79 GLU A N 1
ATOM 653 C CA . GLU A 1 79 ? 15.808 8.023 -14.063 1.00 48.78 79 GLU A CA 1
ATOM 654 C C . GLU A 1 79 ? 16.270 7.226 -15.301 1.00 48.78 79 GLU A C 1
ATOM 656 O O . GLU A 1 79 ? 17.359 6.651 -15.322 1.00 48.78 79 GLU A O 1
ATOM 661 N N . ASP A 1 80 ? 15.506 7.282 -16.397 1.00 42.91 80 ASP A N 1
ATOM 662 C CA . ASP A 1 80 ? 15.737 6.534 -17.645 1.00 42.91 80 ASP A CA 1
ATOM 663 C C . ASP A 1 80 ? 16.969 7.031 -18.443 1.00 42.91 80 ASP A C 1
ATOM 665 O O . ASP A 1 80 ? 17.557 6.310 -19.247 1.00 42.91 80 ASP A O 1
ATOM 669 N N . LYS A 1 81 ? 17.444 8.263 -18.202 1.00 42.53 81 LYS A N 1
ATOM 670 C CA . LYS A 1 81 ? 18.561 8.855 -18.973 1.00 42.53 81 LYS A CA 1
ATOM 671 C C . LYS A 1 81 ? 19.958 8.349 -18.586 1.00 42.53 81 LYS A C 1
ATOM 673 O O . LYS A 1 81 ? 20.923 8.730 -19.250 1.00 42.53 81 LYS A O 1
ATOM 678 N N . ARG A 1 82 ? 20.112 7.544 -17.525 1.00 43.44 82 ARG A N 1
ATOM 679 C CA . ARG A 1 82 ? 21.437 7.088 -17.039 1.00 43.44 82 ARG A CA 1
ATOM 680 C C . ARG A 1 82 ? 21.551 5.594 -16.720 1.00 43.44 82 ARG A C 1
ATOM 682 O O . ARG A 1 82 ? 22.621 5.167 -16.299 1.00 43.44 82 ARG A O 1
ATOM 689 N N . GLY A 1 83 ? 20.512 4.803 -16.984 1.00 46.50 83 GLY A N 1
ATOM 690 C CA . GLY A 1 83 ? 20.450 3.410 -16.546 1.00 46.50 83 GLY A CA 1
ATOM 691 C C . GLY A 1 83 ? 20.109 3.353 -15.060 1.00 46.50 83 GLY A C 1
ATOM 692 O O . GLY A 1 83 ? 20.921 3.704 -14.210 1.00 46.50 83 GLY A O 1
ATOM 693 N N . ILE A 1 84 ? 18.878 2.952 -14.756 1.00 52.91 84 ILE A N 1
ATOM 694 C CA . ILE A 1 84 ? 18.360 2.949 -13.390 1.00 52.91 84 ILE A CA 1
ATOM 695 C C . ILE A 1 84 ? 19.037 1.817 -12.612 1.00 52.91 84 ILE A C 1
ATOM 697 O O . ILE A 1 84 ? 18.762 0.641 -12.851 1.00 52.91 84 ILE A O 1
ATOM 701 N N . SER A 1 85 ? 19.922 2.161 -11.679 1.00 55.88 85 SER A N 1
ATOM 702 C CA . SER A 1 85 ? 20.260 1.280 -10.562 1.00 55.88 85 SER A CA 1
ATOM 703 C C . SER A 1 85 ? 19.396 1.668 -9.360 1.00 55.88 85 SER A C 1
ATOM 705 O O . SER A 1 85 ? 18.914 2.799 -9.279 1.00 55.88 85 SER A O 1
ATOM 707 N N . GLU A 1 86 ? 19.223 0.767 -8.387 1.00 56.19 86 GLU A N 1
ATOM 708 C CA . GLU A 1 86 ? 18.559 1.092 -7.107 1.00 56.19 86 GLU A CA 1
ATOM 709 C C . GLU A 1 86 ? 19.192 2.315 -6.400 1.00 56.19 86 GLU A C 1
ATOM 711 O O . GLU A 1 86 ? 18.589 2.886 -5.503 1.00 56.19 86 GLU A O 1
ATOM 716 N N . GLN A 1 87 ? 20.393 2.743 -6.812 1.00 52.75 87 GLN A N 1
ATOM 717 C CA . GLN A 1 87 ? 21.159 3.833 -6.206 1.00 52.75 87 GLN A CA 1
ATOM 718 C C . GLN A 1 87 ? 20.799 5.228 -6.745 1.00 52.75 87 GLN A C 1
ATOM 720 O O . GLN A 1 87 ? 21.182 6.218 -6.128 1.00 52.75 87 GLN A O 1
ATOM 725 N N . THR A 1 88 ? 20.115 5.332 -7.889 1.00 63.81 88 THR A N 1
ATOM 726 C CA . THR A 1 88 ? 19.723 6.624 -8.493 1.00 63.81 88 THR A CA 1
ATOM 727 C C . THR A 1 88 ? 18.219 6.887 -8.445 1.00 63.81 88 THR A C 1
ATOM 729 O O . THR A 1 88 ? 17.780 7.905 -8.971 1.00 63.81 88 THR A O 1
ATOM 732 N N . PHE A 1 89 ? 17.450 5.964 -7.861 1.00 74.25 89 PHE A N 1
ATOM 733 C CA . PHE A 1 89 ? 15.993 6.022 -7.751 1.00 74.25 89 PHE A CA 1
ATOM 734 C C . PHE A 1 89 ? 15.569 6.939 -6.589 1.00 74.25 89 PHE A C 1
ATOM 736 O O . PHE A 1 89 ? 16.004 6.705 -5.461 1.00 74.25 89 PHE A O 1
ATOM 743 N N . ASP A 1 90 ? 14.734 7.957 -6.828 1.00 82.56 90 ASP A N 1
ATOM 744 C CA . ASP A 1 90 ? 14.233 8.848 -5.758 1.00 82.56 90 ASP A CA 1
ATOM 745 C C . ASP A 1 90 ? 12.970 8.269 -5.098 1.00 82.56 90 ASP A C 1
ATOM 747 O O . ASP A 1 90 ? 11.844 8.752 -5.258 1.00 82.56 90 ASP A O 1
ATOM 751 N N . ASP A 1 91 ? 13.160 7.197 -4.328 1.00 83.56 91 ASP A N 1
ATOM 752 C CA . ASP A 1 91 ? 12.080 6.553 -3.582 1.00 83.56 91 ASP A CA 1
ATOM 753 C C . ASP A 1 91 ? 11.439 7.471 -2.531 1.00 83.56 91 ASP A C 1
ATOM 755 O O . ASP A 1 91 ? 10.248 7.332 -2.257 1.00 83.56 91 ASP A O 1
ATOM 759 N N . HIS A 1 92 ? 12.181 8.425 -1.965 1.00 89.31 92 HIS A N 1
ATOM 760 C CA . HIS A 1 92 ? 11.696 9.358 -0.949 1.00 89.31 92 HIS A CA 1
ATOM 761 C C . HIS A 1 92 ? 10.604 10.295 -1.469 1.00 89.31 92 HIS A C 1
ATOM 763 O O . HIS A 1 92 ? 9.615 10.540 -0.765 1.00 89.31 92 HIS A O 1
ATOM 769 N N . THR A 1 93 ? 10.772 10.850 -2.671 1.00 88.50 93 THR A N 1
ATOM 770 C CA . THR A 1 93 ? 9.755 11.718 -3.278 1.00 88.50 93 THR A CA 1
ATOM 771 C C . THR A 1 93 ? 8.491 10.923 -3.579 1.00 88.50 93 THR A C 1
ATOM 773 O O . THR A 1 93 ? 7.417 11.278 -3.086 1.00 88.50 93 THR A O 1
ATOM 776 N N . HIS A 1 94 ? 8.623 9.785 -4.260 1.00 89.19 94 HIS A N 1
ATOM 777 C CA . HIS A 1 94 ? 7.486 8.931 -4.608 1.00 89.19 94 HIS A CA 1
ATOM 778 C C . HIS A 1 94 ? 6.790 8.325 -3.384 1.00 89.19 94 HIS A C 1
ATOM 780 O O . HIS A 1 94 ? 5.572 8.148 -3.376 1.00 89.19 94 HIS A O 1
ATOM 786 N N . ALA A 1 95 ? 7.530 8.045 -2.310 1.00 93.69 95 ALA A N 1
ATOM 787 C CA . ALA A 1 95 ? 6.963 7.593 -1.045 1.00 93.69 95 ALA A CA 1
ATOM 788 C C . ALA A 1 95 ? 6.081 8.664 -0.392 1.00 93.69 95 ALA A C 1
ATOM 790 O O . ALA A 1 95 ? 5.028 8.344 0.163 1.00 93.69 95 ALA A O 1
ATOM 791 N N . ARG A 1 96 ? 6.482 9.939 -0.466 1.00 91.25 96 ARG A N 1
ATOM 792 C CA . ARG A 1 96 ? 5.677 11.058 0.041 1.00 91.25 96 ARG A CA 1
ATOM 793 C C . ARG A 1 96 ? 4.397 11.226 -0.771 1.00 91.25 96 ARG A C 1
ATOM 795 O O . ARG A 1 96 ? 3.326 11.305 -0.178 1.00 91.25 96 ARG A O 1
ATOM 802 N N . GLU A 1 97 ? 4.507 11.191 -2.097 1.00 91.00 97 GLU A N 1
ATOM 803 C CA . GLU A 1 97 ? 3.360 11.234 -3.012 1.00 91.00 97 GLU A CA 1
ATOM 804 C C . GLU A 1 97 ? 2.380 10.084 -2.740 1.00 91.00 97 GLU A C 1
ATOM 806 O O . GLU A 1 97 ? 1.170 10.303 -2.662 1.00 91.00 97 GLU A O 1
ATOM 811 N N . LEU A 1 98 ? 2.893 8.872 -2.503 1.00 93.19 98 LEU A N 1
ATOM 812 C CA . LEU A 1 98 ? 2.077 7.716 -2.137 1.00 93.19 98 LEU A CA 1
ATOM 813 C C . LEU A 1 98 ? 1.344 7.929 -0.803 1.00 93.19 98 LEU A C 1
ATOM 815 O O . LEU A 1 98 ? 0.158 7.619 -0.699 1.00 93.19 98 LEU A O 1
ATOM 819 N N . LEU A 1 99 ? 2.009 8.462 0.227 1.00 94.75 99 LEU A N 1
ATOM 820 C CA . LEU A 1 99 ? 1.357 8.756 1.510 1.00 94.75 99 LEU A CA 1
ATOM 821 C C . LEU A 1 99 ? 0.273 9.831 1.375 1.00 94.75 99 LEU A C 1
ATOM 823 O O . LEU A 1 99 ? -0.800 9.689 1.969 1.00 94.75 99 LEU A O 1
ATOM 827 N N . ASP A 1 100 ? 0.524 10.874 0.587 1.00 89.50 100 ASP A N 1
ATOM 828 C CA . ASP A 1 100 ? -0.449 11.937 0.332 1.00 89.50 100 ASP A CA 1
ATOM 829 C C . ASP A 1 100 ? -1.656 11.392 -0.441 1.00 89.50 100 ASP A C 1
ATOM 831 O O . ASP A 1 100 ? -2.800 11.633 -0.044 1.00 89.50 100 ASP A O 1
ATOM 835 N N . PHE A 1 101 ? -1.423 10.550 -1.449 1.00 91.00 101 PHE A N 1
ATOM 836 C CA . PHE A 1 101 ? -2.468 9.811 -2.155 1.00 91.00 101 PHE A CA 1
ATOM 837 C C . PHE A 1 101 ? -3.311 8.956 -1.197 1.00 91.00 101 PHE A C 1
ATOM 839 O O . PHE A 1 101 ? -4.536 9.075 -1.179 1.00 91.00 101 PHE A O 1
ATOM 846 N N . LEU A 1 102 ? -2.684 8.142 -0.339 1.00 91.81 102 LEU A N 1
ATOM 847 C CA . LEU A 1 102 ? -3.398 7.316 0.646 1.00 91.81 102 LEU A CA 1
ATOM 848 C C . LEU A 1 102 ? -4.189 8.158 1.649 1.00 91.81 102 LEU A C 1
ATOM 850 O O . LEU A 1 102 ? -5.256 7.733 2.101 1.00 91.81 102 LEU A O 1
ATOM 854 N N . SER A 1 103 ? -3.697 9.349 1.991 1.00 89.94 103 SER A N 1
ATOM 855 C CA . SER A 1 103 ? -4.368 10.241 2.933 1.00 89.94 103 SER A CA 1
ATOM 856 C C . SER A 1 103 ? -5.750 10.674 2.441 1.00 89.94 103 SER A C 1
ATOM 858 O O . SER A 1 103 ? -6.676 10.729 3.247 1.00 89.94 103 SER A O 1
ATOM 860 N N . VAL A 1 104 ? -5.925 10.882 1.130 1.00 87.62 104 VAL A N 1
ATOM 861 C CA . VAL A 1 104 ? -7.214 11.261 0.525 1.00 87.62 104 VAL A CA 1
ATOM 862 C C . VAL A 1 104 ? -8.284 10.210 0.815 1.00 87.62 104 VAL A C 1
ATOM 864 O O . VAL A 1 104 ? -9.415 10.555 1.143 1.00 87.62 104 VAL A O 1
ATOM 867 N N . TYR A 1 105 ? -7.915 8.929 0.759 1.00 87.31 105 TYR A N 1
ATOM 868 C CA . TYR A 1 105 ? -8.852 7.818 0.924 1.00 87.31 105 TYR A CA 1
ATOM 869 C C . TYR A 1 105 ? -9.007 7.366 2.378 1.00 87.31 105 TYR A C 1
ATOM 871 O O . TYR A 1 105 ? -10.078 6.902 2.766 1.00 87.31 105 TYR A O 1
ATOM 879 N N . ARG A 1 106 ? -7.945 7.464 3.186 1.00 87.50 106 ARG A N 1
ATOM 880 C CA . ARG A 1 106 ? -7.929 6.942 4.562 1.00 87.50 106 ARG A CA 1
ATOM 881 C C . ARG A 1 106 ? -8.307 7.966 5.621 1.00 87.50 106 ARG A C 1
ATOM 883 O O . ARG A 1 106 ? -8.730 7.573 6.702 1.00 87.50 106 ARG A O 1
ATOM 890 N N . LYS A 1 107 ? -8.228 9.266 5.325 1.00 84.94 107 LYS A N 1
ATOM 891 C CA . LYS A 1 107 ? -8.613 10.321 6.276 1.00 84.94 107 LYS A CA 1
ATOM 892 C C . LYS A 1 107 ? -10.094 10.269 6.657 1.00 84.94 107 LYS A C 1
ATOM 894 O O . LYS A 1 107 ? -10.439 10.620 7.780 1.00 84.94 107 LYS A O 1
ATOM 899 N N . SER A 1 108 ? -10.958 9.848 5.735 1.00 72.00 108 SER A N 1
ATOM 900 C CA . SER A 1 108 ? -12.400 9.698 5.964 1.00 72.00 108 SER A CA 1
ATOM 901 C C . SER A 1 108 ? -12.796 8.323 6.505 1.00 72.00 108 SER A C 1
ATOM 903 O O . SER A 1 108 ? -13.970 8.106 6.799 1.00 72.00 108 SER A O 1
ATOM 905 N N . ASP A 1 109 ? -11.858 7.379 6.622 1.00 73.12 109 ASP A N 1
ATOM 906 C CA . ASP A 1 109 ? -12.166 6.047 7.125 1.00 73.12 109 ASP A CA 1
ATOM 907 C C . ASP A 1 109 ? -12.347 6.102 8.648 1.00 73.12 109 ASP A C 1
ATOM 909 O O . ASP A 1 109 ? -11.445 6.483 9.390 1.00 73.12 109 ASP A O 1
ATOM 913 N N . ALA A 1 110 ? -13.494 5.633 9.142 1.00 61.62 110 ALA A N 1
ATOM 914 C CA . ALA A 1 110 ? -13.732 5.511 10.584 1.00 61.62 110 ALA A CA 1
ATOM 915 C C . ALA A 1 110 ? -12.773 4.508 11.268 1.00 61.62 110 ALA A C 1
ATOM 917 O O . ALA A 1 110 ? -12.640 4.495 12.491 1.00 61.62 110 ALA A O 1
ATOM 918 N N . MET A 1 111 ? -12.107 3.651 10.484 1.00 65.62 111 MET A N 1
ATOM 919 C CA . MET A 1 111 ? -11.203 2.611 10.967 1.00 65.62 111 MET A CA 1
ATOM 920 C C . MET A 1 111 ? -9.751 2.913 10.585 1.00 65.62 111 MET A C 1
ATOM 922 O O . MET A 1 111 ? -9.268 2.470 9.544 1.00 65.62 111 MET A O 1
ATOM 926 N N . ASN A 1 112 ? -9.018 3.563 11.495 1.00 69.31 112 ASN A N 1
ATOM 927 C CA . ASN A 1 112 ? -7.586 3.888 11.347 1.00 69.31 112 ASN A CA 1
ATOM 928 C C . ASN A 1 112 ? -6.677 2.667 11.070 1.00 69.31 112 ASN A C 1
ATOM 930 O O . ASN A 1 112 ? -5.531 2.831 10.665 1.00 69.31 112 ASN A O 1
ATOM 934 N N . LYS A 1 113 ? -7.186 1.440 11.250 1.00 79.69 113 LYS A N 1
ATOM 935 C CA . LYS A 1 113 ? -6.431 0.179 11.174 1.00 79.69 113 LYS A CA 1
ATOM 936 C C . LYS A 1 113 ? -6.880 -0.769 10.060 1.00 79.69 113 LYS A C 1
ATOM 938 O O . LYS A 1 113 ? -6.599 -1.963 10.139 1.00 79.69 113 LYS A O 1
ATOM 943 N N . ARG A 1 114 ? -7.596 -0.285 9.033 1.00 88.56 114 ARG A N 1
ATOM 944 C CA . ARG A 1 114 ? -7.964 -1.134 7.884 1.00 88.56 114 ARG A CA 1
ATOM 945 C C . ARG A 1 114 ? -6.690 -1.745 7.266 1.00 88.56 114 ARG A C 1
ATOM 947 O O . ARG A 1 114 ? -5.810 -0.962 6.897 1.00 88.56 114 ARG A O 1
ATOM 954 N N . PRO A 1 115 ? -6.586 -3.081 7.124 1.00 91.00 115 PRO A N 1
ATOM 955 C CA . PRO A 1 115 ? -5.440 -3.719 6.480 1.00 91.00 115 PRO A CA 1
ATOM 956 C C . PRO A 1 115 ? -5.214 -3.194 5.062 1.00 91.00 115 PRO A C 1
ATOM 958 O O . PRO A 1 115 ? -6.175 -2.898 4.346 1.00 91.00 115 PRO A O 1
ATOM 961 N N . ILE A 1 116 ? -3.952 -3.109 4.653 1.00 92.38 116 ILE A N 1
ATOM 962 C CA . ILE A 1 116 ? -3.554 -2.667 3.315 1.00 92.38 116 ILE A CA 1
ATOM 963 C C . ILE A 1 116 ? -2.525 -3.630 2.719 1.00 92.38 116 ILE A C 1
ATOM 965 O O . ILE A 1 116 ? -1.589 -4.079 3.377 1.00 92.38 116 ILE A O 1
ATOM 969 N N . THR A 1 117 ? -2.720 -3.996 1.459 1.00 92.12 117 THR A N 1
ATOM 970 C CA . THR A 1 117 ? -1.783 -4.818 0.695 1.00 92.12 117 THR A CA 1
ATOM 971 C C . THR A 1 117 ? -1.309 -4.024 -0.511 1.00 92.12 117 THR A C 1
ATOM 973 O O . THR A 1 117 ? -2.097 -3.712 -1.405 1.00 92.12 117 THR A O 1
ATOM 976 N N . PHE A 1 118 ? -0.014 -3.732 -0.549 1.00 91.69 118 PHE A N 1
ATOM 977 C CA . PHE A 1 118 ? 0.636 -3.156 -1.716 1.00 91.69 118 PHE A CA 1
ATOM 978 C C . PHE A 1 118 ? 0.969 -4.260 -2.712 1.00 91.69 118 PHE A C 1
ATOM 980 O O . PHE A 1 118 ? 1.553 -5.280 -2.347 1.00 91.69 118 PHE A O 1
ATOM 987 N N . ILE A 1 119 ? 0.606 -4.053 -3.970 1.00 88.88 119 ILE A N 1
ATOM 988 C CA . ILE A 1 119 ? 0.942 -4.928 -5.089 1.00 88.88 119 ILE A CA 1
ATOM 989 C C . ILE A 1 119 ? 1.844 -4.102 -5.993 1.00 88.88 119 ILE A C 1
ATOM 991 O O . ILE A 1 119 ? 1.382 -3.166 -6.638 1.00 88.88 119 ILE A O 1
ATOM 995 N N . CYS A 1 120 ? 3.141 -4.388 -5.989 1.00 86.75 120 CYS A N 1
ATOM 996 C CA . CYS A 1 120 ? 4.131 -3.506 -6.602 1.00 86.75 120 CYS A CA 1
ATOM 997 C C . CYS A 1 120 ? 4.915 -4.189 -7.724 1.00 86.75 120 CYS A C 1
ATOM 999 O O . CYS A 1 120 ? 5.231 -5.374 -7.641 1.00 86.75 120 CYS A O 1
ATOM 1001 N N . HIS A 1 121 ? 5.247 -3.427 -8.768 1.00 79.44 121 HIS A N 1
ATOM 1002 C CA . HIS A 1 121 ? 6.066 -3.882 -9.893 1.00 79.44 121 HIS A CA 1
ATOM 1003 C C . HIS A 1 121 ? 7.419 -3.162 -9.900 1.00 79.44 121 HIS A C 1
ATOM 1005 O O . HIS A 1 121 ? 7.479 -1.945 -9.711 1.00 79.44 121 HIS A O 1
ATOM 1011 N N . GLY A 1 122 ? 8.506 -3.905 -10.136 1.00 79.31 122 GLY A N 1
ATOM 1012 C CA . GLY A 1 122 ? 9.862 -3.352 -10.210 1.00 79.31 122 GLY A CA 1
ATOM 1013 C C . GLY A 1 122 ? 10.250 -2.554 -8.958 1.00 79.31 122 GLY A C 1
ATOM 1014 O O . GLY A 1 122 ? 10.155 -3.056 -7.836 1.00 79.31 122 GLY A O 1
ATOM 1015 N N . LEU A 1 123 ? 10.660 -1.297 -9.157 1.00 84.25 123 LEU A N 1
ATOM 1016 C CA . LEU A 1 123 ? 11.087 -0.379 -8.091 1.00 84.25 123 LEU A CA 1
ATOM 1017 C C . LEU A 1 123 ? 9.939 0.101 -7.191 1.00 84.25 123 LEU A C 1
ATOM 1019 O O . LEU A 1 123 ? 10.191 0.632 -6.114 1.00 84.25 123 LEU A O 1
ATOM 1023 N N . GLY A 1 124 ? 8.678 -0.174 -7.544 1.00 85.62 124 GLY A N 1
ATOM 1024 C CA . GLY A 1 124 ? 7.530 0.182 -6.710 1.00 85.62 124 GLY A CA 1
ATOM 1025 C C . GLY A 1 124 ? 7.586 -0.440 -5.311 1.00 85.62 124 GLY A C 1
ATOM 1026 O O . GLY A 1 124 ? 7.009 0.104 -4.372 1.00 85.62 124 GLY A O 1
ATOM 1027 N N . LYS A 1 125 ? 8.313 -1.556 -5.134 1.00 87.62 125 LYS A N 1
ATOM 1028 C CA . LYS A 1 125 ? 8.558 -2.146 -3.808 1.00 87.62 125 LYS A CA 1
ATOM 1029 C C . LYS A 1 125 ? 9.367 -1.219 -2.896 1.00 87.62 125 LYS A C 1
ATOM 1031 O O . LYS A 1 125 ? 9.064 -1.160 -1.709 1.00 87.62 125 LYS A O 1
ATOM 1036 N N . LEU A 1 126 ? 10.340 -0.490 -3.451 1.00 88.75 126 LEU A N 1
ATOM 1037 C CA . LEU A 1 126 ? 11.170 0.466 -2.715 1.00 88.75 126 LEU A CA 1
ATOM 1038 C C . LEU A 1 126 ? 10.327 1.670 -2.302 1.00 88.75 126 LEU A C 1
ATOM 1040 O O . LEU A 1 126 ? 10.317 2.018 -1.128 1.00 88.75 126 LEU A O 1
ATOM 1044 N N . VAL A 1 127 ? 9.505 2.192 -3.222 1.00 91.31 127 VAL A N 1
ATOM 1045 C CA . VAL A 1 127 ? 8.521 3.249 -2.920 1.00 91.31 127 VAL A CA 1
ATOM 1046 C C . VAL A 1 127 ? 7.615 2.840 -1.758 1.00 91.31 127 VAL A C 1
ATOM 1048 O O . VAL A 1 127 ? 7.450 3.594 -0.803 1.00 91.31 127 VAL A O 1
ATOM 1051 N N . CYS A 1 128 ? 7.053 1.627 -1.802 1.00 93.38 128 CYS A N 1
ATOM 1052 C CA . CYS A 1 128 ? 6.188 1.121 -0.736 1.00 93.38 128 CYS A CA 1
ATOM 1053 C C . CYS A 1 128 ? 6.945 0.988 0.592 1.00 93.38 128 CYS A C 1
ATOM 1055 O O . CYS A 1 128 ? 6.452 1.429 1.626 1.00 93.38 128 CYS A O 1
ATOM 1057 N N . TYR A 1 129 ? 8.141 0.397 0.577 1.00 92.81 129 TYR A N 1
ATOM 1058 C CA . TYR A 1 129 ? 8.956 0.218 1.777 1.00 92.81 129 TYR A CA 1
ATOM 1059 C C . TYR A 1 129 ? 9.343 1.559 2.417 1.00 92.81 129 TYR A C 1
ATOM 1061 O O . TYR A 1 129 ? 9.203 1.740 3.631 1.00 92.81 129 TYR A O 1
ATOM 1069 N N . MET A 1 130 ? 9.767 2.525 1.601 1.00 94.56 130 MET A N 1
ATOM 1070 C CA . MET A 1 130 ? 10.100 3.870 2.055 1.00 94.56 130 MET A CA 1
ATOM 1071 C C . MET A 1 130 ? 8.861 4.594 2.597 1.00 94.56 130 MET A C 1
ATOM 1073 O O . MET A 1 130 ? 8.918 5.173 3.681 1.00 94.56 130 MET A O 1
ATOM 1077 N N . ALA A 1 131 ? 7.707 4.476 1.932 1.00 95.38 131 ALA A N 1
ATOM 1078 C CA . ALA A 1 131 ? 6.447 5.042 2.415 1.00 95.38 131 ALA A CA 1
ATOM 1079 C C . ALA A 1 131 ? 6.041 4.473 3.779 1.00 95.38 131 ALA A C 1
ATOM 1081 O O . ALA A 1 131 ? 5.664 5.241 4.663 1.00 95.38 131 ALA A O 1
ATOM 1082 N N . LEU A 1 132 ? 6.167 3.157 3.989 1.00 94.69 132 LEU A N 1
ATOM 1083 C CA . LEU A 1 132 ? 5.917 2.533 5.293 1.00 94.69 132 LEU A CA 1
ATOM 1084 C C . LEU A 1 132 ? 6.892 3.034 6.357 1.00 94.69 132 LEU A C 1
ATOM 1086 O O . LEU A 1 132 ? 6.478 3.359 7.467 1.00 94.69 132 LEU A O 1
ATOM 1090 N N . THR A 1 133 ? 8.174 3.150 6.017 1.00 94.69 133 THR A N 1
ATOM 1091 C CA . THR A 1 133 ? 9.192 3.673 6.936 1.00 94.69 133 THR A CA 1
ATOM 1092 C C . THR A 1 133 ? 8.849 5.101 7.367 1.00 94.69 133 THR A C 1
ATOM 1094 O O . THR A 1 133 ? 8.803 5.401 8.561 1.00 94.69 133 THR A O 1
ATOM 1097 N N . MET A 1 134 ? 8.517 5.971 6.409 1.00 95.31 134 MET A N 1
ATOM 1098 C CA . MET A 1 134 ? 8.088 7.351 6.661 1.00 95.31 134 MET A CA 1
ATOM 1099 C C . MET A 1 134 ? 6.756 7.423 7.420 1.00 95.31 134 MET A C 1
ATOM 1101 O O . MET A 1 134 ? 6.531 8.367 8.180 1.00 95.31 134 MET A O 1
ATOM 1105 N N . SER A 1 135 ? 5.877 6.430 7.250 1.00 94.94 135 SER A N 1
ATOM 1106 C CA . SER A 1 135 ? 4.573 6.376 7.913 1.00 94.94 135 SER A CA 1
ATOM 1107 C C . SER A 1 135 ? 4.716 6.380 9.436 1.00 94.94 135 SER A C 1
ATOM 1109 O O . SER A 1 135 ? 3.947 7.060 10.106 1.00 94.94 135 SER A O 1
ATOM 1111 N N . THR A 1 136 ? 5.750 5.728 9.980 1.00 94.19 136 THR A N 1
ATOM 1112 C CA . THR A 1 136 ? 6.015 5.653 11.431 1.00 94.19 136 THR A CA 1
ATOM 1113 C C . THR A 1 136 ? 6.229 7.015 12.102 1.00 94.19 136 THR A C 1
ATOM 1115 O O . THR A 1 136 ? 6.115 7.136 13.317 1.00 94.19 136 THR A O 1
ATOM 1118 N N . GLN A 1 137 ? 6.509 8.062 11.321 1.00 94.81 137 GLN A N 1
ATOM 1119 C CA . GLN A 1 137 ? 6.719 9.426 11.811 1.00 94.81 137 GLN A CA 1
ATOM 1120 C C . GLN A 1 137 ? 5.480 10.323 11.640 1.00 94.81 137 GLN A C 1
ATOM 1122 O O . GLN A 1 137 ? 5.497 11.491 12.036 1.00 94.81 137 GLN A O 1
ATOM 1127 N N . ARG A 1 138 ? 4.397 9.812 11.040 1.00 93.31 138 ARG A N 1
ATOM 1128 C CA . ARG A 1 138 ? 3.153 10.565 10.827 1.00 93.31 138 ARG A CA 1
ATOM 1129 C C . ARG A 1 138 ? 2.356 10.669 12.123 1.00 93.31 138 ARG A C 1
ATOM 1131 O O . ARG A 1 138 ? 2.304 9.736 12.916 1.00 93.31 138 ARG A O 1
ATOM 1138 N N . ARG A 1 139 ? 1.705 11.816 12.332 1.00 91.81 139 ARG A N 1
ATOM 1139 C CA . ARG A 1 139 ? 0.816 12.036 13.491 1.00 91.81 139 ARG A CA 1
ATOM 1140 C C . ARG A 1 139 ? -0.583 11.494 13.234 1.00 91.81 139 ARG A C 1
ATOM 1142 O O . ARG A 1 139 ? -1.313 11.161 14.162 1.00 91.81 139 ARG A O 1
ATOM 1149 N N . GLU A 1 140 ? -0.969 11.441 11.967 1.00 92.00 140 GLU A N 1
ATOM 1150 C CA . GLU A 1 140 ? -2.256 10.947 11.525 1.00 92.00 140 GLU A CA 1
ATOM 1151 C C . GLU A 1 140 ? -2.294 9.425 11.670 1.00 92.00 140 GLU A C 1
ATOM 1153 O O . GLU A 1 140 ? -1.604 8.714 10.941 1.00 92.00 140 GLU A O 1
ATOM 1158 N N . LEU A 1 141 ? -3.107 8.915 12.601 1.00 90.88 141 LEU A N 1
ATOM 1159 C CA . LEU A 1 141 ? -3.142 7.484 12.938 1.00 90.88 141 LEU A CA 1
ATOM 1160 C C . LEU A 1 141 ? -3.403 6.585 11.721 1.00 90.88 141 LEU A C 1
ATOM 1162 O O . LEU A 1 141 ? -2.808 5.519 11.605 1.00 90.88 141 LEU A O 1
ATOM 1166 N N . TYR A 1 142 ? -4.232 7.043 10.780 1.00 90.25 142 TYR A N 1
ATOM 1167 C CA . TYR A 1 142 ? -4.541 6.311 9.550 1.00 90.25 142 TYR A CA 1
ATOM 1168 C C . TYR A 1 142 ? -3.347 6.153 8.586 1.00 90.25 142 TYR A C 1
ATOM 1170 O O . TYR A 1 142 ? -3.412 5.295 7.703 1.00 90.25 142 TYR A O 1
ATOM 1178 N N . LEU A 1 143 ? -2.284 6.958 8.743 1.00 92.62 143 LEU A N 1
ATOM 1179 C CA . LEU A 1 143 ? -0.989 6.791 8.067 1.00 92.62 143 LEU A CA 1
ATOM 1180 C C . LEU A 1 143 ? 0.043 6.134 8.987 1.00 92.62 143 LEU A C 1
ATOM 1182 O O . LEU A 1 143 ? 0.784 5.262 8.548 1.00 92.62 143 LEU A O 1
ATOM 1186 N N . HIS A 1 144 ? 0.085 6.525 10.260 1.00 92.19 144 HIS A N 1
ATOM 1187 C CA . HIS A 1 144 ? 1.014 5.964 11.238 1.00 92.19 144 HIS A CA 1
ATOM 1188 C C . HIS A 1 144 ? 0.904 4.439 11.317 1.00 92.19 144 HIS A C 1
ATOM 1190 O O . HIS A 1 144 ? 1.901 3.724 11.213 1.00 92.19 144 HIS A O 1
ATOM 1196 N N . ASP A 1 145 ? -0.325 3.929 11.396 1.00 90.38 145 ASP A N 1
ATOM 1197 C CA . ASP A 1 145 ? -0.587 2.503 11.575 1.00 90.38 145 ASP A CA 1
ATOM 1198 C C . ASP A 1 145 ? -0.333 1.672 10.305 1.00 90.38 145 ASP A C 1
ATOM 1200 O O . ASP A 1 145 ? -0.397 0.438 10.373 1.00 90.38 145 ASP A O 1
ATOM 1204 N N . LEU A 1 146 ? 0.007 2.299 9.165 1.00 91.62 146 LEU A N 1
ATOM 1205 C CA . LEU A 1 146 ? 0.342 1.587 7.927 1.00 91.62 146 LEU A CA 1
ATOM 1206 C C . LEU A 1 146 ? 1.475 0.588 8.160 1.00 91.62 146 LEU A C 1
ATOM 1208 O O . LEU A 1 146 ? 1.317 -0.567 7.778 1.00 91.62 146 LEU A O 1
ATOM 1212 N N . TRP A 1 147 ? 2.547 0.959 8.864 1.00 90.19 147 TRP A N 1
ATOM 1213 C CA . TRP A 1 147 ? 3.646 0.038 9.191 1.00 90.19 147 TRP A CA 1
ATOM 1214 C C . TRP A 1 147 ? 3.153 -1.296 9.778 1.00 90.19 147 TRP A C 1
ATOM 1216 O O . TRP A 1 147 ? 3.567 -2.373 9.360 1.00 90.19 147 TRP A O 1
ATOM 1226 N N . SER A 1 148 ? 2.191 -1.224 10.702 1.00 87.50 148 SER A N 1
ATOM 1227 C CA . SER A 1 148 ? 1.654 -2.384 11.426 1.00 87.50 148 SER A CA 1
ATOM 1228 C C . SER A 1 148 ? 0.513 -3.126 10.718 1.00 87.50 148 SER A C 1
ATOM 1230 O O . SER A 1 148 ? 0.089 -4.188 11.167 1.00 87.50 148 SER A O 1
ATOM 1232 N N . THR A 1 149 ? -0.027 -2.565 9.639 1.00 88.94 149 THR A N 1
ATOM 1233 C CA . THR A 1 149 ? -1.211 -3.099 8.943 1.00 88.94 149 THR A CA 1
ATOM 1234 C C . THR A 1 149 ? -0.933 -3.453 7.486 1.00 88.94 149 THR A C 1
ATOM 1236 O O . THR A 1 149 ? -1.844 -3.888 6.776 1.00 88.94 149 THR A O 1
ATOM 1239 N N . SER A 1 150 ? 0.320 -3.288 7.050 1.00 90.50 150 SER A N 1
ATOM 1240 C CA . SER A 1 150 ? 0.721 -3.428 5.656 1.00 90.50 150 SER A CA 1
ATOM 1241 C C . SER A 1 150 ? 1.391 -4.750 5.336 1.00 90.50 150 SER A C 1
ATOM 1243 O O . SER A 1 150 ? 2.241 -5.262 6.065 1.00 90.50 150 SER A O 1
ATOM 1245 N N . THR A 1 151 ? 1.046 -5.254 4.160 1.00 90.38 151 THR A N 1
ATOM 1246 C CA . THR A 1 151 ? 1.771 -6.313 3.461 1.00 90.38 151 THR A CA 1
ATOM 1247 C C . THR A 1 151 ? 2.238 -5.770 2.116 1.00 90.38 151 THR A C 1
ATOM 1249 O O . THR A 1 151 ? 1.450 -5.141 1.414 1.00 90.38 151 THR A O 1
ATOM 1252 N N . ILE A 1 152 ? 3.489 -6.019 1.726 1.00 86.31 152 ILE A N 1
ATOM 1253 C CA . ILE A 1 152 ? 3.963 -5.723 0.365 1.00 86.31 152 ILE A CA 1
ATOM 1254 C C . ILE A 1 152 ? 4.096 -7.040 -0.381 1.00 86.31 152 ILE A C 1
ATOM 1256 O O . ILE A 1 152 ? 4.828 -7.925 0.044 1.00 86.31 152 ILE A O 1
ATOM 1260 N N . THR A 1 153 ? 3.408 -7.164 -1.506 1.00 85.81 153 THR A N 1
ATOM 1261 C CA . THR A 1 153 ? 3.589 -8.254 -2.460 1.00 85.81 153 THR A CA 1
ATOM 1262 C C . THR A 1 153 ? 4.251 -7.693 -3.708 1.00 85.81 153 THR A C 1
ATOM 1264 O O . THR A 1 153 ? 3.625 -6.973 -4.486 1.00 85.81 153 THR A O 1
ATOM 1267 N N . SER A 1 154 ? 5.525 -8.027 -3.898 1.00 80.44 154 SER A N 1
ATOM 1268 C CA . SER A 1 154 ? 6.227 -7.742 -5.139 1.00 80.44 154 SER A CA 1
ATOM 1269 C C . SER A 1 154 ? 5.769 -8.718 -6.210 1.00 80.44 154 SER A C 1
ATOM 1271 O O . SER A 1 154 ? 5.757 -9.932 -6.008 1.00 80.44 154 SER A O 1
ATOM 1273 N N . TYR A 1 155 ? 5.369 -8.159 -7.342 1.00 71.38 155 TYR A N 1
ATOM 1274 C CA . TYR A 1 155 ? 4.983 -8.860 -8.547 1.00 71.38 155 TYR A CA 1
ATOM 1275 C C . TYR A 1 155 ? 6.061 -8.603 -9.599 1.00 71.38 155 TYR A C 1
ATOM 1277 O O . TYR A 1 155 ? 6.209 -7.482 -10.086 1.00 71.38 155 TYR A O 1
ATOM 1285 N N . CYS A 1 156 ? 6.822 -9.638 -9.950 1.00 65.06 156 CYS A N 1
ATOM 1286 C CA . CYS A 1 156 ? 7.799 -9.572 -11.029 1.00 65.06 156 CYS A CA 1
ATOM 1287 C C . CYS A 1 156 ? 7.370 -10.518 -12.150 1.00 65.06 156 CYS A C 1
ATOM 1289 O O . CYS A 1 156 ? 7.143 -11.713 -11.937 1.00 65.06 156 CYS A O 1
ATOM 1291 N N . ARG A 1 157 ? 7.223 -9.965 -13.355 1.00 61.53 157 ARG A N 1
ATOM 1292 C CA . ARG A 1 157 ? 6.911 -10.724 -14.563 1.00 61.53 157 ARG A CA 1
ATOM 1293 C C . ARG A 1 157 ? 8.163 -10.806 -15.425 1.00 61.53 157 ARG A C 1
ATOM 1295 O O . ARG A 1 157 ? 8.681 -9.779 -15.852 1.00 61.53 157 ARG A O 1
ATOM 1302 N N . THR A 1 158 ? 8.588 -12.022 -15.743 1.00 55.28 158 THR A N 1
ATOM 1303 C CA . THR A 1 158 ? 9.496 -12.275 -16.869 1.00 55.28 158 THR A CA 1
ATOM 1304 C C . THR A 1 158 ? 8.690 -12.723 -18.092 1.00 55.28 158 THR A C 1
ATOM 1306 O O . THR A 1 158 ? 7.468 -12.896 -18.012 1.00 55.28 158 THR A O 1
ATOM 1309 N N . SER A 1 159 ? 9.344 -12.891 -19.246 1.00 49.00 159 SER A N 1
ATOM 1310 C CA . SER A 1 159 ? 8.718 -13.437 -20.463 1.00 49.00 159 SER A CA 1
ATOM 1311 C C . SER A 1 159 ? 7.969 -14.749 -20.205 1.00 49.00 159 SER A C 1
ATOM 1313 O O . SER A 1 159 ? 6.894 -14.952 -20.765 1.00 49.00 159 SER A O 1
ATOM 1315 N N . ASP A 1 160 ? 8.492 -15.578 -19.296 1.00 46.97 160 ASP A N 1
ATOM 1316 C CA . ASP A 1 160 ? 8.096 -16.983 -19.150 1.00 46.97 160 ASP A CA 1
ATOM 1317 C C . ASP A 1 160 ? 7.535 -17.339 -17.763 1.00 46.97 160 ASP A C 1
ATOM 1319 O O . ASP A 1 160 ? 7.060 -18.455 -17.554 1.00 46.97 160 ASP A O 1
ATOM 1323 N N . SER A 1 161 ? 7.571 -16.419 -16.788 1.00 51.44 161 SER A N 1
ATOM 1324 C CA . SER A 1 161 ? 7.147 -16.720 -15.415 1.00 51.44 161 SER A CA 1
ATOM 1325 C C . SER A 1 161 ? 6.661 -15.503 -14.626 1.00 51.44 161 SER A C 1
ATOM 1327 O O . SER A 1 161 ? 6.961 -14.353 -14.950 1.00 51.44 161 SER A O 1
ATOM 1329 N N . ILE A 1 162 ? 5.906 -15.782 -13.563 1.00 59.31 162 ILE A N 1
ATOM 1330 C CA . ILE A 1 162 ? 5.546 -14.813 -12.526 1.00 59.31 162 ILE A CA 1
ATOM 1331 C C . ILE A 1 162 ? 6.236 -15.254 -11.247 1.00 59.31 162 ILE A C 1
ATOM 1333 O O . ILE A 1 162 ? 6.032 -16.388 -10.804 1.00 59.31 162 ILE A O 1
ATOM 1337 N N . THR A 1 163 ? 6.982 -14.352 -10.624 1.00 61.53 163 THR A N 1
ATOM 1338 C CA . THR A 1 163 ? 7.454 -14.527 -9.253 1.00 61.53 163 THR A CA 1
ATOM 1339 C C . THR A 1 163 ? 6.735 -13.543 -8.339 1.00 61.53 163 THR A C 1
ATOM 1341 O O . THR A 1 163 ? 6.479 -12.391 -8.696 1.00 61.53 163 THR A O 1
ATOM 1344 N N . THR A 1 164 ? 6.353 -14.034 -7.161 1.00 63.56 164 THR A N 1
ATOM 1345 C CA . THR A 1 164 ? 5.737 -13.223 -6.110 1.00 63.56 164 THR A CA 1
ATOM 1346 C C . THR A 1 164 ? 6.547 -13.354 -4.838 1.00 63.56 164 THR A C 1
ATOM 1348 O O . THR A 1 164 ? 6.758 -14.472 -4.365 1.00 63.56 164 THR A O 1
ATOM 1351 N N . GLU A 1 165 ? 6.950 -12.228 -4.271 1.00 71.50 165 GLU A N 1
ATOM 1352 C CA . GLU A 1 165 ? 7.602 -12.158 -2.966 1.00 71.50 165 GLU A CA 1
ATOM 1353 C C . GLU A 1 165 ? 6.728 -11.321 -2.034 1.00 71.50 165 GLU A C 1
ATOM 1355 O O . GLU A 1 165 ? 6.313 -10.223 -2.404 1.00 71.50 165 GLU A O 1
ATOM 1360 N N . THR A 1 166 ? 6.418 -11.837 -0.845 1.00 75.69 166 THR A N 1
ATOM 1361 C CA . THR A 1 166 ? 5.529 -11.160 0.103 1.00 75.69 166 THR A CA 1
ATOM 1362 C C . THR A 1 166 ? 6.270 -10.85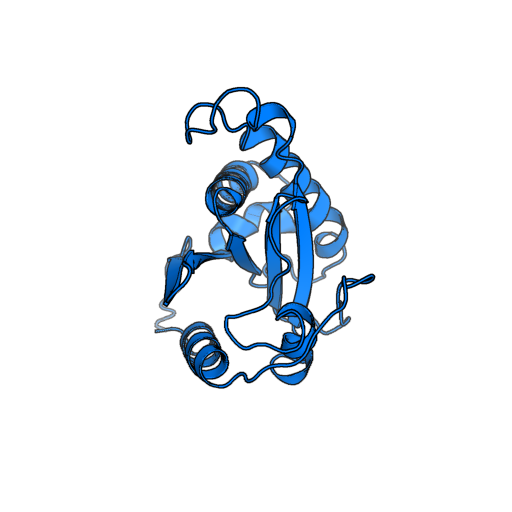1 1.392 1.00 75.69 166 THR A C 1
ATOM 1364 O O . THR A 1 166 ? 6.726 -11.753 2.092 1.00 75.69 166 THR A O 1
ATOM 1367 N N . TRP A 1 167 ? 6.324 -9.568 1.723 1.00 73.12 167 TRP A N 1
ATOM 1368 C CA . TRP A 1 167 ? 6.917 -9.029 2.932 1.00 73.12 167 TRP A CA 1
ATOM 1369 C C . TRP A 1 167 ? 5.805 -8.620 3.900 1.00 73.12 167 TRP A C 1
ATOM 1371 O O . TRP A 1 167 ? 4.943 -7.799 3.570 1.00 73.12 167 TRP A O 1
ATOM 1381 N N . LEU A 1 168 ? 5.817 -9.214 5.093 1.00 71.44 168 LEU A N 1
ATOM 1382 C CA . LEU A 1 168 ? 4.941 -8.843 6.202 1.00 71.44 168 LEU A CA 1
ATOM 1383 C C . LEU A 1 168 ? 5.720 -7.904 7.122 1.00 71.44 168 LEU A C 1
ATOM 1385 O O . LEU A 1 168 ? 6.743 -8.302 7.672 1.00 71.44 168 LEU A O 1
ATOM 1389 N N . PHE A 1 169 ? 5.239 -6.675 7.298 1.00 63.81 169 PHE A N 1
ATOM 1390 C CA . PHE A 1 169 ? 5.916 -5.669 8.132 1.00 63.81 169 PHE A CA 1
ATOM 1391 C C . PHE A 1 169 ? 5.358 -5.599 9.560 1.00 63.81 169 PHE A C 1
ATOM 1393 O O . PHE A 1 169 ? 5.864 -4.854 10.397 1.00 63.81 169 PHE A O 1
ATOM 1400 N N . ALA A 1 170 ? 4.375 -6.451 9.870 1.00 51.75 170 ALA A N 1
ATOM 1401 C CA . ALA A 1 170 ? 3.819 -6.631 11.202 1.00 51.75 170 ALA A CA 1
ATOM 1402 C C . ALA A 1 170 ? 3.896 -8.101 11.647 1.00 51.75 170 ALA A C 1
ATOM 1404 O O . ALA A 1 170 ? 3.658 -8.999 10.831 1.00 51.75 170 ALA A O 1
ATOM 1405 N N . PRO A 1 171 ? 4.180 -8.383 12.933 1.00 38.59 171 PRO A N 1
ATOM 1406 C CA . PRO A 1 171 ? 4.061 -9.735 13.456 1.00 38.59 171 PRO A CA 1
ATOM 1407 C C . PRO A 1 171 ? 2.595 -10.190 13.374 1.00 38.59 171 PRO A C 1
ATOM 1409 O O . PRO A 1 171 ? 1.690 -9.378 13.598 1.00 38.59 171 PRO A O 1
ATOM 1412 N N . PRO A 1 172 ? 2.314 -11.482 13.110 1.00 40.78 172 PRO A N 1
ATOM 1413 C CA . PRO A 1 172 ? 0.991 -12.013 13.378 1.00 40.78 172 PRO A CA 1
ATOM 1414 C C . PRO A 1 172 ? 0.753 -11.807 14.869 1.00 40.78 172 PRO A C 1
ATOM 1416 O O . PRO A 1 172 ? 1.477 -12.359 15.697 1.00 40.78 172 PRO A O 1
ATOM 1419 N N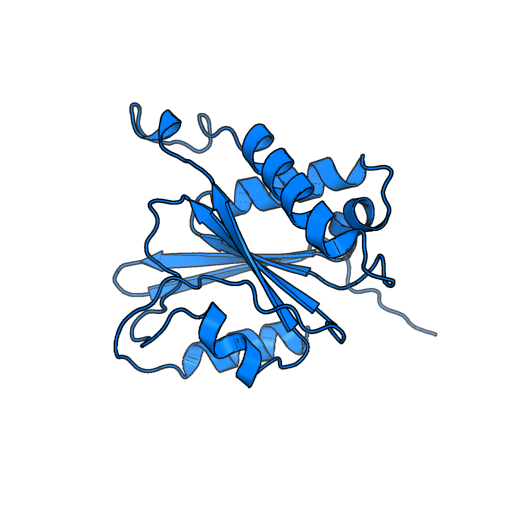 . VAL A 1 173 ? -0.225 -10.976 15.222 1.00 41.50 173 VAL A N 1
ATOM 1420 C CA . VAL A 1 173 ? -0.701 -10.899 16.598 1.00 41.50 173 VAL A CA 1
ATOM 1421 C C . VAL A 1 173 ? -1.222 -12.295 16.939 1.00 41.50 173 VAL A C 1
ATOM 1423 O O . VAL A 1 173 ? -2.361 -12.641 16.629 1.00 41.50 173 VAL A O 1
ATOM 1426 N N . LEU A 1 174 ? -0.376 -13.121 17.553 1.00 36.59 174 LEU A N 1
ATOM 1427 C CA . LEU A 1 174 ? -0.818 -14.259 18.337 1.00 36.59 174 LEU A CA 1
ATOM 1428 C C . LEU A 1 174 ? -1.545 -13.660 19.541 1.00 36.59 174 LEU A C 1
ATOM 1430 O O . LEU A 1 174 ? -0.958 -13.408 20.587 1.00 36.59 174 LEU A O 1
ATOM 1434 N N . ARG A 1 175 ? -2.839 -13.375 19.371 1.00 40.69 175 ARG A N 1
ATOM 1435 C CA . ARG A 1 175 ? -3.757 -13.330 20.504 1.00 40.69 175 ARG A CA 1
ATOM 1436 C C . ARG A 1 175 ? -3.889 -14.765 20.991 1.00 40.69 175 ARG A C 1
ATOM 1438 O O . ARG A 1 175 ? -4.648 -15.542 20.419 1.00 40.69 175 ARG A O 1
ATOM 1445 N N . THR A 1 176 ? -3.155 -15.108 22.034 1.00 32.88 176 THR A N 1
ATOM 1446 C CA . THR A 1 176 ? -3.574 -16.161 22.955 1.00 32.88 176 THR A CA 1
ATOM 1447 C C . THR A 1 176 ? -4.071 -15.478 24.220 1.00 32.88 176 THR A C 1
ATOM 1449 O O . THR A 1 176 ? -3.301 -14.751 24.840 1.00 32.88 176 THR A O 1
ATOM 1452 N N . SER A 1 177 ? -5.374 -15.680 24.464 1.00 43.50 177 SER A N 1
ATOM 1453 C CA . SER A 1 177 ? -6.131 -15.636 25.730 1.00 43.50 177 SER A CA 1
ATOM 1454 C C . SER A 1 177 ? -5.637 -14.723 26.848 1.00 43.50 177 SER A C 1
ATOM 1456 O O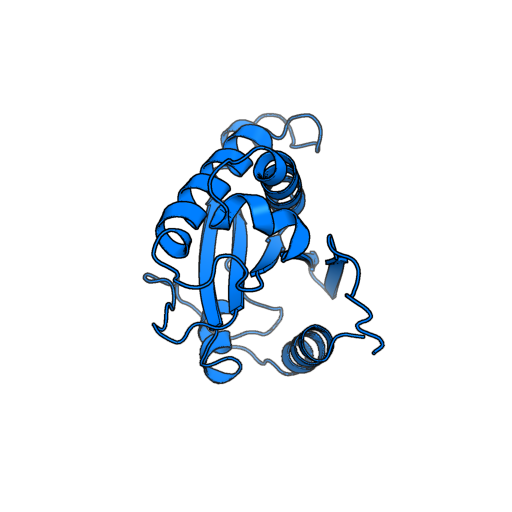 . SER A 1 177 ? -4.604 -15.069 27.462 1.00 43.50 177 SER A O 1
#

pLDDT: mean 72.49, std 19.13, range [27.56, 95.38]

Secondary structure (DSSP, 8-state):
--HHHHHHHHHHTT---------SS-B--TT--EEEEEEEETTSPPS--TT-SS-HHHHHHHH-TTEEEEEEEE--TTTTTS---TTS--HHHHHHHHHHHHHHHHTT-S-TT--EEEEEETTHHHHHHHHHHHHTT-SSHHHHTHHHHEEEEEEEE-SS-EEEEEEE-S-------